Protein AF-T0ZDS9-F1 (afdb_monomer)

Mean predicted aligned error: 5.87 Å

pLDDT: mean 88.4, std 14.21, range [37.97, 98.62]

Solvent-accessible surface area (backbone atoms only — not comparable to full-atom values): 8361 Å² total; per-residue (Å²): 133,82,82,78,78,76,73,57,72,83,74,65,60,82,67,51,63,63,43,54,58,36,53,79,70,65,43,77,68,54,44,53,50,35,53,52,52,61,52,41,55,80,53,51,50,57,52,52,47,52,53,32,53,78,66,69,42,73,63,43,59,54,45,53,52,47,41,52,49,38,39,52,53,32,50,53,44,14,70,73,64,57,33,75,35,47,65,78,34,81,96,36,60,82,53,55,47,95,68,79,76,94,62,49,39,39,58,48,53,70,54,52,23,59,59,63,52,54,73,75,32,72,88,37,64,68,62,37,52,54,48,48,56,53,47,53,54,32,52,50,28,51,51,44,35,73

Secondary structure (DSSP, 8-state):
--------GGGG-TTHHHHHHHHTT--HHHHHHHHHHHHTHHHHHHHHHHHHHHTT-THHHHHHHHHHHHHHHHHHHHHHH-PPPGGGSGGGTT---SS--SS--SSPHHHHHHHHHGGGGTT-HHHHHHHHHHHHHHHHHHHHH-

InterPro domains:
  IPR000326 Phosphatidic acid phosphatase type 2/haloperoxidase [PF01569] (63-146)
  IPR036938 Phosphatidic acid phosphatase type 2/haloperoxidase superfamily [SSF48317] (5-146)

Structure (mmCIF, N/CA/C/O backbone):
data_AF-T0ZDS9-F1
#
_entry.id   AF-T0ZDS9-F1
#
loop_
_atom_site.group_PDB
_atom_site.id
_atom_site.type_symbol
_atom_site.label_atom_id
_atom_site.label_alt_id
_atom_site.label_comp_id
_atom_site.label_asym_id
_atom_site.label_entity_id
_atom_site.label_seq_id
_atom_site.pdbx_PDB_ins_code
_atom_site.Cartn_x
_atom_site.Cartn_y
_atom_site.Cartn_z
_atom_site.occupancy
_atom_site.B_iso_or_equiv
_atom_site.auth_seq_id
_atom_site.auth_comp_id
_atom_site.auth_asym_id
_atom_site.auth_atom_id
_atom_site.pdbx_PDB_model_num
ATOM 1 N N . MET A 1 1 ? 42.825 -5.630 0.799 1.00 40.00 1 MET A N 1
ATOM 2 C CA . MET A 1 1 ? 41.460 -5.066 0.809 1.00 40.00 1 MET A CA 1
ATOM 3 C C . MET A 1 1 ? 40.622 -5.968 -0.087 1.00 40.00 1 MET A C 1
ATOM 5 O O . MET A 1 1 ? 40.818 -5.943 -1.293 1.00 40.00 1 MET A O 1
ATOM 9 N N . LEU A 1 2 ? 39.855 -6.895 0.493 1.00 37.97 2 LEU A N 1
ATOM 10 C CA . LEU A 1 2 ? 39.023 -7.827 -0.280 1.00 37.97 2 LEU A CA 1
ATOM 11 C C . LEU A 1 2 ? 37.958 -7.019 -1.037 1.00 37.97 2 LEU A C 1
ATOM 13 O O . LEU A 1 2 ? 37.319 -6.172 -0.408 1.00 37.97 2 LEU A O 1
ATOM 17 N N . PRO A 1 3 ? 37.756 -7.240 -2.347 1.00 42.59 3 PRO A N 1
ATOM 18 C CA . PRO A 1 3 ? 36.643 -6.629 -3.045 1.00 42.59 3 PRO A CA 1
ATOM 19 C C . PRO A 1 3 ? 35.371 -7.235 -2.456 1.00 42.59 3 PRO A C 1
ATOM 21 O O . PRO A 1 3 ? 35.098 -8.423 -2.618 1.00 42.59 3 PRO A O 1
ATOM 24 N N . ILE A 1 4 ? 34.611 -6.426 -1.722 1.00 52.03 4 ILE A N 1
ATOM 25 C CA . ILE A 1 4 ? 33.235 -6.768 -1.390 1.00 52.03 4 ILE A CA 1
ATOM 26 C C . ILE A 1 4 ? 32.520 -6.801 -2.736 1.00 52.03 4 ILE A C 1
ATOM 28 O O . ILE A 1 4 ? 32.262 -5.758 -3.337 1.00 52.03 4 ILE A O 1
ATOM 32 N N . ILE A 1 5 ? 32.279 -8.004 -3.252 1.00 49.88 5 ILE A N 1
ATOM 33 C CA . ILE A 1 5 ? 31.396 -8.210 -4.391 1.00 49.88 5 ILE A CA 1
ATOM 34 C C . ILE A 1 5 ? 30.021 -7.760 -3.899 1.00 49.88 5 ILE A C 1
ATOM 36 O O . ILE A 1 5 ? 29.323 -8.505 -3.212 1.00 49.88 5 ILE A O 1
ATOM 40 N N . PHE A 1 6 ? 29.647 -6.516 -4.199 1.00 51.84 6 PHE A N 1
ATOM 41 C CA . PHE A 1 6 ? 28.256 -6.096 -4.156 1.00 51.84 6 PHE A CA 1
ATOM 42 C C . PHE A 1 6 ? 27.550 -6.894 -5.249 1.00 51.84 6 PHE A C 1
ATOM 44 O O . PHE A 1 6 ? 27.472 -6.471 -6.401 1.00 51.84 6 PHE A O 1
ATOM 51 N N . ILE A 1 7 ? 27.088 -8.098 -4.907 1.00 48.88 7 ILE A N 1
ATOM 52 C CA . ILE A 1 7 ? 26.030 -8.735 -5.677 1.00 48.88 7 ILE A CA 1
ATOM 53 C C . ILE A 1 7 ? 24.846 -7.800 -5.494 1.00 48.88 7 ILE A C 1
ATOM 55 O O . ILE A 1 7 ? 24.231 -7.765 -4.430 1.00 48.88 7 ILE A O 1
ATOM 59 N N . GLU A 1 8 ? 24.603 -6.964 -6.496 1.00 56.25 8 GLU A N 1
ATOM 60 C CA . GLU A 1 8 ? 23.430 -6.114 -6.510 1.00 56.25 8 GLU A CA 1
ATOM 61 C C . GLU A 1 8 ? 22.198 -7.025 -6.409 1.00 56.25 8 GLU A C 1
ATOM 63 O O . GLU A 1 8 ? 22.000 -7.864 -7.294 1.00 56.25 8 GLU A O 1
ATOM 68 N N . PRO A 1 9 ? 21.390 -6.925 -5.338 1.00 49.31 9 PRO A N 1
ATOM 69 C CA . PRO A 1 9 ? 20.320 -7.884 -5.072 1.00 49.31 9 PRO A CA 1
ATOM 70 C C . PRO A 1 9 ? 19.325 -8.002 -6.233 1.00 49.31 9 PRO A C 1
ATOM 72 O O . PRO A 1 9 ? 18.833 -9.096 -6.507 1.00 49.31 9 PRO A O 1
ATOM 75 N N . TYR A 1 10 ? 19.096 -6.914 -6.980 1.00 56.91 10 TYR A N 1
ATOM 76 C CA . TYR A 1 10 ? 18.231 -6.907 -8.163 1.00 56.91 10 TYR A CA 1
ATOM 77 C C . TYR A 1 10 ? 18.702 -7.819 -9.305 1.00 56.91 10 TYR A C 1
ATOM 79 O O . TYR A 1 10 ? 17.881 -8.258 -10.113 1.00 56.91 10 TYR A O 1
ATOM 87 N N . LYS A 1 11 ? 19.999 -8.155 -9.379 1.00 56.00 11 LYS A N 1
ATOM 88 C CA . LYS A 1 11 ? 20.550 -9.071 -10.397 1.00 56.00 11 LYS A CA 1
ATOM 89 C C . LYS A 1 11 ? 20.234 -10.539 -10.129 1.00 56.00 11 LYS A C 1
ATOM 91 O O . LYS A 1 11 ? 20.483 -11.374 -10.994 1.00 56.00 11 LYS A O 1
ATOM 96 N N . LEU A 1 12 ? 19.662 -10.875 -8.970 1.00 55.16 12 LEU A N 1
ATOM 97 C CA . LEU A 1 12 ? 19.338 -12.260 -8.629 1.00 55.16 12 LEU A CA 1
ATOM 98 C C . LEU A 1 12 ? 18.175 -12.842 -9.446 1.00 55.16 12 LEU A C 1
ATOM 100 O O . LEU A 1 12 ? 17.930 -14.035 -9.335 1.00 55.16 12 LEU A O 1
ATOM 104 N N . GLY A 1 13 ? 17.451 -12.066 -10.267 1.00 56.47 13 GLY A N 1
ATOM 105 C CA . GLY A 1 13 ? 16.442 -12.582 -11.216 1.00 56.47 13 GLY A CA 1
ATOM 106 C C . GLY A 1 13 ? 15.215 -13.272 -10.590 1.00 56.47 13 GLY A C 1
ATOM 107 O O . GLY A 1 13 ? 14.233 -13.538 -11.283 1.00 56.47 13 GLY A O 1
ATOM 108 N N . ILE A 1 14 ? 15.223 -13.499 -9.272 1.00 55.62 14 ILE A N 1
ATOM 109 C CA . ILE A 1 14 ? 14.239 -14.278 -8.505 1.00 55.62 14 ILE A CA 1
ATOM 110 C C . ILE A 1 14 ? 12.830 -13.653 -8.527 1.00 55.62 14 ILE A C 1
ATOM 112 O O . ILE A 1 14 ? 11.851 -14.358 -8.303 1.00 55.62 14 ILE A O 1
ATOM 116 N N . ASN A 1 15 ? 12.684 -12.370 -8.881 1.00 67.19 15 ASN A N 1
ATOM 117 C CA . ASN A 1 15 ? 11.392 -11.667 -8.871 1.00 67.19 15 ASN A CA 1
ATOM 118 C C . ASN A 1 15 ? 10.805 -11.364 -10.262 1.00 67.19 15 ASN A C 1
ATOM 120 O O . ASN A 1 15 ? 9.721 -10.790 -10.343 1.00 67.19 15 ASN A O 1
ATOM 124 N N . ILE A 1 16 ? 11.466 -11.748 -11.362 1.00 74.44 16 ILE A N 1
ATOM 125 C CA . ILE A 1 16 ? 10.993 -11.424 -12.725 1.00 74.44 16 ILE A CA 1
ATOM 126 C C . ILE A 1 16 ? 9.717 -12.200 -13.081 1.00 74.44 16 ILE A C 1
ATOM 128 O O . ILE A 1 16 ? 8.822 -11.660 -13.734 1.00 74.44 16 ILE A O 1
ATOM 132 N N . TRP A 1 17 ? 9.600 -13.447 -12.621 1.00 79.56 17 TRP A N 1
ATOM 133 C CA . TRP A 1 17 ? 8.473 -14.323 -12.955 1.00 79.56 17 TRP A CA 1
ATOM 134 C C . TRP A 1 17 ? 7.120 -13.728 -12.532 1.00 79.56 17 TRP A C 1
ATOM 136 O O . TRP A 1 17 ? 6.138 -13.868 -13.254 1.00 79.56 17 TRP A O 1
ATOM 146 N N . ALA A 1 18 ? 7.065 -13.017 -11.399 1.00 81.00 18 ALA A N 1
ATOM 147 C CA . ALA A 1 18 ? 5.833 -12.414 -10.898 1.00 81.00 18 ALA A CA 1
ATOM 148 C C . ALA A 1 18 ? 5.356 -11.280 -11.818 1.00 81.00 18 ALA A C 1
ATOM 150 O O . ALA A 1 18 ? 4.172 -11.191 -12.146 1.00 81.00 18 ALA A O 1
ATOM 151 N N . PHE A 1 19 ? 6.290 -10.460 -12.309 1.00 82.44 19 PHE A N 1
ATOM 152 C CA . PHE A 1 19 ? 5.989 -9.445 -13.316 1.00 82.44 19 PHE A CA 1
ATOM 153 C C . PHE A 1 19 ? 5.567 -10.090 -14.642 1.00 82.44 19 PHE A C 1
ATOM 155 O O . PHE A 1 19 ? 4.642 -9.606 -15.290 1.00 82.44 19 PHE A O 1
ATOM 162 N N . GLN A 1 20 ? 6.211 -11.187 -15.057 1.00 82.81 20 GLN A N 1
ATOM 163 C CA . GLN A 1 20 ? 5.855 -11.899 -16.292 1.00 82.81 20 GLN A CA 1
ATOM 164 C C . GLN A 1 20 ? 4.455 -12.519 -16.214 1.00 82.81 20 GLN A C 1
ATOM 166 O O . GLN A 1 20 ? 3.685 -12.414 -17.166 1.00 82.81 20 GLN A O 1
ATOM 171 N N . ALA A 1 21 ? 4.092 -13.103 -15.072 1.00 82.94 21 ALA A N 1
ATOM 172 C CA . ALA A 1 21 ? 2.740 -13.595 -14.831 1.00 82.94 21 ALA A CA 1
ATOM 173 C C . ALA A 1 21 ? 1.716 -12.450 -14.889 1.00 82.94 21 ALA A C 1
ATOM 175 O O . ALA A 1 21 ? 0.674 -12.580 -15.529 1.00 82.94 21 ALA A O 1
ATOM 176 N N . ALA A 1 22 ? 2.036 -11.293 -14.300 1.00 86.12 22 ALA A N 1
ATOM 177 C CA . ALA A 1 22 ? 1.181 -10.112 -14.382 1.00 86.12 22 ALA A CA 1
ATOM 178 C C . ALA A 1 22 ? 1.062 -9.556 -15.814 1.00 86.12 22 ALA A C 1
ATOM 180 O O . ALA A 1 22 ? -0.002 -9.062 -16.191 1.00 86.12 22 ALA A O 1
ATOM 181 N N . LYS A 1 23 ? 2.112 -9.688 -16.637 1.00 83.62 23 LYS A N 1
ATOM 182 C CA . LYS A 1 23 ? 2.100 -9.317 -18.061 1.00 83.62 23 LYS A CA 1
ATOM 183 C C . LYS A 1 23 ? 1.008 -10.043 -18.839 1.00 83.62 23 LYS A C 1
ATOM 185 O O . LYS A 1 23 ? 0.374 -9.436 -19.692 1.00 83.62 23 LYS A O 1
ATOM 190 N N . ALA A 1 24 ? 0.769 -11.320 -18.542 1.00 85.81 24 ALA A N 1
ATOM 191 C CA . ALA A 1 24 ? -0.249 -12.111 -19.234 1.00 85.81 24 ALA A CA 1
ATOM 192 C C . ALA A 1 24 ? -1.677 -11.577 -19.016 1.00 85.81 24 ALA A C 1
ATOM 194 O O . ALA A 1 24 ? -2.561 -11.834 -19.826 1.00 85.81 24 ALA A O 1
ATOM 195 N N . LEU A 1 25 ? -1.898 -10.814 -17.941 1.00 87.50 25 LEU A N 1
ATOM 196 C CA . LEU A 1 25 ? -3.188 -10.211 -17.598 1.00 87.50 25 LEU A CA 1
ATOM 197 C C . LEU A 1 25 ? -3.302 -8.753 -18.076 1.00 87.50 25 LEU A C 1
ATOM 199 O O . LEU A 1 25 ? -4.309 -8.097 -17.811 1.00 87.50 25 LEU A O 1
ATOM 203 N N . ALA A 1 26 ? -2.270 -8.232 -18.745 1.00 87.50 26 ALA A N 1
ATOM 204 C CA . ALA A 1 26 ? -2.173 -6.833 -19.125 1.00 87.50 26 ALA A CA 1
ATOM 205 C C . ALA A 1 26 ? -3.323 -6.393 -20.039 1.00 87.50 26 ALA A C 1
ATOM 207 O O . ALA A 1 26 ? -3.504 -6.922 -21.134 1.00 87.50 26 ALA A O 1
ATOM 208 N N . SER A 1 27 ? -4.065 -5.366 -19.624 1.00 90.75 27 SER A N 1
ATOM 209 C CA . SER A 1 27 ? -5.015 -4.669 -20.498 1.00 90.75 27 SER A CA 1
ATOM 210 C C . SER A 1 27 ? -5.122 -3.185 -20.131 1.00 90.75 27 SER A C 1
ATOM 212 O O . SER A 1 27 ? -4.953 -2.835 -18.959 1.00 90.75 27 SER A O 1
ATOM 214 N N . PRO A 1 28 ? -5.452 -2.289 -21.085 1.00 90.88 28 PRO A N 1
ATOM 215 C CA . PRO A 1 28 ? -5.613 -0.861 -20.795 1.00 90.88 28 PRO A CA 1
ATOM 216 C C . PRO A 1 28 ? -6.638 -0.582 -19.686 1.00 90.88 28 PRO A C 1
ATOM 218 O O . PRO A 1 28 ? -6.401 0.250 -18.812 1.00 90.88 28 PRO A O 1
ATOM 221 N N . ALA A 1 29 ? -7.752 -1.322 -19.676 1.00 92.88 29 ALA A N 1
ATOM 222 C CA . ALA A 1 29 ? -8.777 -1.201 -18.644 1.00 92.88 29 ALA A CA 1
ATOM 223 C C . ALA A 1 29 ? -8.242 -1.609 -17.262 1.00 92.88 29 ALA A C 1
ATOM 225 O O . ALA A 1 29 ? -8.411 -0.873 -16.288 1.00 92.88 29 ALA A O 1
ATOM 226 N N . LEU A 1 30 ? -7.541 -2.745 -17.178 1.00 92.69 30 LEU A N 1
ATOM 227 C CA . LEU A 1 30 ? -6.973 -3.219 -15.918 1.00 92.69 30 LEU A CA 1
ATOM 228 C C . LEU A 1 30 ? -5.866 -2.289 -15.397 1.00 92.69 30 LEU A C 1
ATOM 230 O O . LEU A 1 30 ? -5.790 -2.075 -14.189 1.00 92.69 30 LEU A O 1
ATOM 234 N N . ASN A 1 31 ? -5.078 -1.656 -16.275 1.00 92.50 31 ASN A N 1
ATOM 235 C CA . ASN A 1 31 ? -4.082 -0.645 -15.888 1.00 92.50 31 ASN A CA 1
ATOM 236 C C . ASN A 1 31 ? -4.724 0.531 -15.147 1.00 92.50 31 ASN A C 1
ATOM 238 O O . ASN A 1 31 ? -4.247 0.935 -14.085 1.00 92.50 31 ASN A O 1
ATOM 242 N N . ILE A 1 32 ? -5.831 1.052 -15.680 1.00 93.19 32 ILE A N 1
ATOM 243 C CA . ILE A 1 32 ? -6.572 2.160 -15.070 1.00 93.19 32 ILE A CA 1
ATOM 244 C C . ILE A 1 32 ? -7.157 1.727 -13.723 1.00 93.19 32 ILE A C 1
ATOM 246 O O . ILE A 1 32 ? -6.999 2.436 -12.727 1.00 93.19 32 ILE A O 1
ATOM 250 N N . ILE A 1 33 ? -7.782 0.547 -13.666 1.00 94.94 33 ILE A N 1
ATOM 251 C CA . ILE A 1 33 ? -8.358 0.005 -12.427 1.00 94.94 33 ILE A CA 1
ATOM 252 C C . ILE A 1 33 ? -7.279 -0.138 -11.351 1.00 94.94 33 ILE A C 1
ATOM 254 O O . ILE A 1 33 ? -7.448 0.370 -10.243 1.00 94.94 33 ILE A O 1
ATOM 258 N N . MET A 1 34 ? -6.151 -0.773 -11.675 1.00 95.00 34 MET A N 1
ATOM 259 C C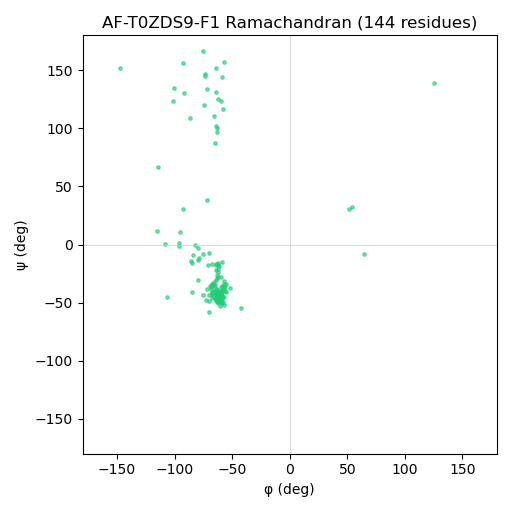A . MET A 1 34 ? -5.057 -0.995 -10.726 1.00 95.00 34 MET A CA 1
ATOM 260 C C . MET A 1 34 ? -4.408 0.315 -10.281 1.00 95.00 34 MET A C 1
ATOM 262 O O . MET A 1 34 ? -4.031 0.446 -9.116 1.00 95.00 34 MET A O 1
ATOM 266 N N . TYR A 1 35 ? -4.320 1.312 -11.164 1.00 93.75 35 TYR A N 1
ATOM 267 C CA . TYR A 1 35 ? -3.815 2.640 -10.819 1.00 93.75 35 TYR A CA 1
ATOM 268 C C . TYR A 1 35 ? -4.696 3.337 -9.775 1.00 93.75 35 TYR A C 1
ATOM 270 O O . TYR A 1 35 ? -4.196 3.824 -8.756 1.00 93.75 35 TYR A O 1
ATOM 278 N N . TRP A 1 36 ? -6.013 3.354 -9.992 1.00 95.38 36 TRP A N 1
ATOM 279 C CA . TRP A 1 36 ? -6.955 3.956 -9.045 1.00 95.38 36 TRP A CA 1
ATOM 280 C C . TRP A 1 36 ? -7.048 3.166 -7.747 1.00 95.38 36 TRP A C 1
ATOM 282 O O . TRP A 1 36 ? -7.074 3.757 -6.665 1.00 95.38 36 TRP A O 1
ATOM 292 N N . LEU A 1 37 ? -7.006 1.839 -7.835 1.00 95.88 37 LEU A N 1
ATOM 293 C CA . LEU A 1 37 ? -6.944 0.973 -6.670 1.00 95.88 37 LEU A CA 1
ATOM 294 C C . LEU A 1 37 ? -5.696 1.272 -5.830 1.00 95.88 37 LEU A C 1
ATOM 296 O O . LEU A 1 37 ? -5.811 1.453 -4.619 1.00 95.88 37 LEU A O 1
ATOM 300 N N . ALA A 1 38 ? -4.527 1.423 -6.455 1.00 93.31 38 ALA A N 1
ATOM 301 C CA . ALA A 1 38 ? -3.302 1.788 -5.753 1.00 93.31 38 ALA A CA 1
ATOM 302 C C . ALA A 1 38 ? -3.389 3.170 -5.090 1.00 93.31 38 ALA A C 1
ATOM 304 O O . ALA A 1 38 ? -2.732 3.370 -4.080 1.00 93.31 38 ALA A O 1
ATOM 305 N N . LYS A 1 39 ? -4.199 4.109 -5.600 1.00 95.12 39 LYS A N 1
ATOM 306 C CA . LYS A 1 39 ? -4.433 5.429 -4.978 1.00 95.12 39 LYS A CA 1
ATOM 307 C C . LYS A 1 39 ? -5.538 5.443 -3.922 1.00 95.12 39 LYS A C 1
ATOM 309 O O . LYS A 1 39 ? -5.621 6.392 -3.143 1.00 95.12 39 LYS A O 1
ATOM 314 N N . SER A 1 40 ? -6.365 4.403 -3.861 1.00 97.12 40 SER A N 1
ATOM 315 C CA . SER A 1 40 ? -7.531 4.359 -2.971 1.00 97.12 40 SER A CA 1
ATOM 316 C C . SER A 1 40 ? -7.183 4.447 -1.477 1.00 97.12 40 SER A C 1
ATOM 318 O O . SER A 1 40 ? -8.039 4.837 -0.686 1.00 97.12 40 SER A O 1
ATOM 320 N N . PHE A 1 41 ? -5.931 4.185 -1.069 1.00 95.62 41 PHE A N 1
ATOM 321 C CA . PHE A 1 41 ? -5.497 4.347 0.329 1.00 95.62 41 PHE A CA 1
ATOM 322 C C . PHE A 1 41 ? -5.663 5.782 0.844 1.00 95.62 41 PHE A C 1
ATOM 324 O O . PHE A 1 41 ? -5.897 5.963 2.038 1.00 95.62 41 PHE A O 1
ATOM 331 N N . LEU A 1 42 ? -5.609 6.782 -0.047 1.00 96.25 42 LEU A N 1
ATOM 332 C CA . LEU A 1 42 ? -5.854 8.190 0.283 1.00 96.25 42 LEU A CA 1
ATOM 333 C C . LEU A 1 42 ? -7.280 8.437 0.788 1.00 96.25 42 LEU A C 1
ATOM 335 O O . LEU A 1 42 ? -7.521 9.433 1.455 1.00 96.25 42 LEU A O 1
ATOM 339 N N . VAL A 1 43 ? -8.213 7.534 0.480 1.00 97.81 43 VAL A N 1
ATOM 340 C CA . VAL A 1 43 ? -9.612 7.598 0.916 1.00 97.81 43 VAL A CA 1
ATOM 341 C C . VAL A 1 43 ? -9.885 6.556 2.001 1.00 97.81 43 VAL A C 1
ATOM 343 O O . VAL A 1 43 ? -10.471 6.872 3.035 1.00 97.81 43 VAL A O 1
ATOM 346 N N . VAL A 1 44 ? -9.409 5.322 1.812 1.00 98.00 44 VAL A N 1
ATOM 347 C CA . VAL A 1 44 ? -9.662 4.206 2.736 1.00 98.00 44 VAL A CA 1
ATOM 348 C C . VAL A 1 44 ? -9.042 4.451 4.113 1.00 98.00 44 VAL A C 1
ATOM 350 O O . VAL A 1 44 ? -9.707 4.197 5.116 1.00 98.00 44 VAL A O 1
ATOM 353 N N . LEU A 1 45 ? -7.807 4.968 4.197 1.00 98.00 45 LEU A N 1
ATOM 354 C CA . LEU A 1 45 ? -7.162 5.200 5.495 1.00 98.00 45 LEU A CA 1
ATOM 355 C C . LEU A 1 45 ? -7.845 6.317 6.306 1.00 98.00 45 LEU A C 1
ATOM 357 O O . LEU A 1 45 ? -8.132 6.069 7.477 1.00 98.00 45 LEU A O 1
ATOM 361 N N . PRO A 1 46 ? -8.188 7.495 5.742 1.00 98.44 46 PRO A N 1
ATOM 362 C CA . PRO A 1 46 ? -8.965 8.491 6.482 1.00 98.44 46 PRO A CA 1
ATOM 363 C C . PRO A 1 46 ? -10.337 7.984 6.932 1.00 98.44 46 PRO A C 1
ATOM 365 O O . PRO A 1 46 ? -10.713 8.213 8.079 1.00 98.44 46 PRO A O 1
ATOM 368 N N . ILE A 1 47 ? -11.062 7.246 6.080 1.00 98.44 47 ILE A N 1
ATOM 369 C CA . ILE A 1 47 ? -12.349 6.642 6.466 1.00 98.44 47 ILE A CA 1
ATOM 370 C C . ILE A 1 47 ? -12.160 5.686 7.645 1.00 98.44 47 ILE A C 1
ATOM 372 O O . ILE A 1 47 ? -12.935 5.722 8.600 1.00 98.44 47 ILE A O 1
ATOM 376 N N . LEU A 1 48 ? -11.118 4.855 7.607 1.00 98.06 48 LEU A N 1
ATOM 377 C CA . LEU A 1 48 ? -10.801 3.922 8.683 1.00 98.06 48 LEU A CA 1
ATOM 378 C C . LEU A 1 48 ? -10.479 4.646 9.998 1.00 98.06 48 LEU A C 1
ATOM 380 O O . LEU A 1 48 ? -10.977 4.253 11.053 1.00 98.06 48 LEU A O 1
ATOM 384 N N . VAL A 1 49 ? -9.690 5.721 9.935 1.00 98.31 49 VAL A N 1
ATOM 385 C CA . VAL A 1 49 ? -9.358 6.562 11.096 1.00 98.31 49 VAL A CA 1
ATOM 386 C C . VAL A 1 49 ? -10.619 7.193 11.685 1.00 98.31 49 VAL A C 1
ATOM 388 O O . VAL A 1 49 ? -10.854 7.072 12.888 1.00 98.31 49 VAL A O 1
ATOM 391 N N . VAL A 1 50 ? -11.468 7.804 10.853 1.00 98.50 50 VAL A N 1
ATOM 392 C CA . VAL A 1 50 ? -12.750 8.381 11.292 1.00 98.50 50 VAL A CA 1
ATOM 393 C C . VAL A 1 50 ? -13.632 7.308 11.927 1.00 98.50 50 VAL A C 1
ATOM 395 O O . VAL A 1 50 ? -14.179 7.522 13.007 1.00 98.50 50 VAL A O 1
ATOM 398 N N . TYR A 1 51 ? -13.726 6.128 11.315 1.00 98.25 51 TYR A N 1
ATOM 399 C CA . TYR A 1 51 ? -14.497 5.012 11.854 1.00 98.25 51 TYR A CA 1
ATOM 400 C C . TYR A 1 51 ? -14.016 4.587 13.253 1.00 98.25 51 TYR A C 1
ATOM 402 O O . TYR A 1 51 ? -14.838 4.415 14.156 1.00 98.25 51 TYR A O 1
ATOM 410 N N . MET A 1 52 ? -12.703 4.464 13.468 1.00 97.94 52 MET A N 1
ATOM 411 C CA . MET A 1 52 ? -12.150 4.112 14.783 1.00 97.94 52 MET A CA 1
ATOM 412 C C . MET A 1 52 ? -12.347 5.224 15.824 1.00 97.94 52 MET A C 1
ATOM 414 O O . MET A 1 52 ? -12.664 4.926 16.977 1.00 97.94 52 MET A O 1
ATOM 418 N N . LEU A 1 53 ? -12.245 6.498 15.423 1.00 97.88 53 LEU A N 1
ATOM 419 C CA . LEU A 1 53 ? -12.551 7.641 16.294 1.00 97.88 53 LEU A CA 1
ATOM 420 C C . LEU A 1 53 ? -14.020 7.641 16.735 1.00 97.88 53 LEU A C 1
ATOM 422 O O . LEU A 1 53 ? -14.305 7.820 17.919 1.00 97.88 53 LEU A O 1
ATOM 426 N N . LEU A 1 54 ? -14.956 7.363 15.820 1.00 98.00 54 LEU A N 1
ATOM 427 C CA . LEU A 1 54 ? -16.384 7.234 16.141 1.00 98.00 54 LEU A CA 1
ATOM 428 C C . LEU A 1 54 ? -16.663 6.069 17.102 1.00 98.00 54 LEU A C 1
ATOM 430 O O . LEU A 1 54 ? -17.598 6.130 17.900 1.00 98.00 54 LEU A O 1
ATOM 434 N N . LYS A 1 55 ? -15.836 5.019 17.062 1.00 97.44 55 LYS A N 1
ATOM 435 C CA . LYS A 1 55 ? -15.872 3.897 18.013 1.00 97.44 55 LYS A CA 1
ATOM 436 C C . LYS A 1 55 ? -15.139 4.176 19.328 1.00 97.44 55 LYS A C 1
ATOM 438 O O . LYS A 1 55 ? -15.164 3.314 20.203 1.00 97.44 55 LYS A O 1
ATOM 443 N N . ARG A 1 56 ? -14.548 5.368 19.493 1.00 96.94 56 ARG A N 1
ATOM 444 C CA . ARG A 1 56 ? -13.742 5.776 20.658 1.00 96.94 56 ARG A CA 1
ATOM 445 C C . ARG A 1 56 ? -12.596 4.803 20.958 1.00 96.94 56 ARG A C 1
ATOM 447 O O . ARG A 1 56 ? -12.226 4.602 22.112 1.00 96.94 56 ARG A O 1
ATOM 454 N N . ASP A 1 57 ? -12.042 4.182 19.919 1.00 96.31 57 ASP A N 1
ATOM 455 C CA . ASP A 1 57 ? -10.932 3.245 20.062 1.00 96.31 57 ASP A CA 1
ATOM 456 C C . ASP A 1 57 ? -9.601 3.995 20.058 1.00 96.31 57 ASP A C 1
ATOM 458 O O . ASP A 1 57 ? -9.140 4.479 19.024 1.00 96.31 57 ASP A O 1
ATOM 462 N N . MET A 1 58 ? -8.963 4.059 21.226 1.00 95.44 58 MET A N 1
ATOM 463 C CA . MET A 1 58 ? -7.689 4.755 21.420 1.00 95.44 58 MET A CA 1
ATOM 464 C C . MET A 1 58 ? -6.542 4.157 20.591 1.00 95.44 58 MET A C 1
ATOM 466 O O . MET A 1 58 ? -5.552 4.848 20.343 1.00 95.44 58 MET A O 1
ATOM 470 N N . ASN A 1 59 ? -6.680 2.924 20.082 1.00 96.12 59 ASN A N 1
ATOM 471 C CA . ASN A 1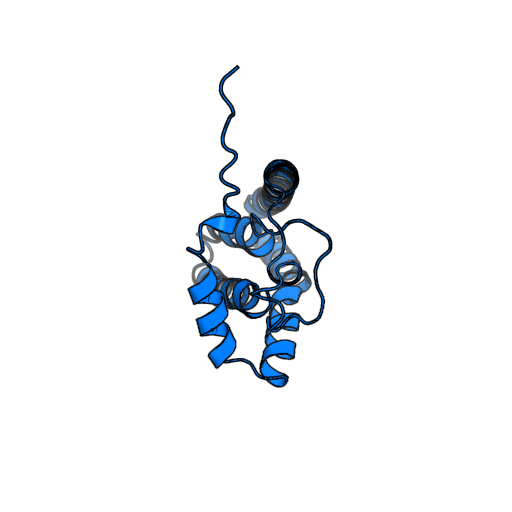 59 ? -5.696 2.341 19.166 1.00 96.12 59 ASN A CA 1
ATOM 472 C C . ASN A 1 59 ? -5.570 3.127 17.854 1.00 96.12 59 ASN A C 1
ATOM 474 O O . ASN A 1 59 ? -4.586 2.941 17.141 1.00 96.12 59 ASN A O 1
ATOM 478 N N . VAL A 1 60 ? -6.519 4.014 17.524 1.00 97.88 60 VAL A N 1
ATOM 479 C CA . VAL A 1 60 ? -6.441 4.861 16.326 1.00 97.88 60 VAL A CA 1
ATOM 480 C C . VAL A 1 60 ? -5.209 5.766 16.332 1.00 97.88 60 VAL A C 1
ATOM 482 O O . VAL A 1 60 ? -4.574 5.942 15.295 1.00 97.88 60 VAL A O 1
ATOM 485 N N . TYR A 1 61 ? -4.811 6.287 17.495 1.00 97.75 61 TYR A N 1
ATOM 486 C CA . TYR A 1 61 ? -3.617 7.124 17.605 1.00 97.75 61 TYR A CA 1
ATOM 487 C C . TYR A 1 61 ? -2.357 6.301 17.337 1.00 97.75 61 TYR A C 1
ATOM 489 O O . TYR A 1 61 ? -1.492 6.719 16.568 1.00 97.75 61 TYR A O 1
ATOM 497 N N . THR A 1 62 ? -2.289 5.090 17.897 1.00 97.94 62 THR A N 1
ATOM 498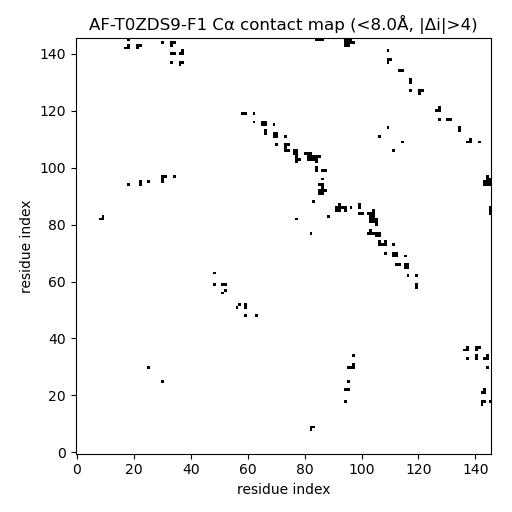 C CA . THR A 1 62 ? -1.191 4.156 17.630 1.00 97.94 62 THR A CA 1
ATOM 499 C C . THR A 1 62 ? -1.171 3.715 16.168 1.00 97.94 62 THR A C 1
ATOM 501 O O . THR A 1 62 ? -0.091 3.635 15.598 1.00 97.94 62 THR A O 1
ATOM 504 N N . LEU A 1 63 ? -2.331 3.501 15.535 1.00 98.12 63 LEU A N 1
ATOM 505 C CA . LEU A 1 63 ? -2.447 3.185 14.107 1.00 98.12 63 LEU A CA 1
ATOM 506 C C . LEU A 1 63 ? -1.845 4.302 13.247 1.00 98.12 63 LEU A C 1
ATOM 508 O O . LEU A 1 63 ? -1.033 4.022 12.366 1.00 98.12 63 LEU A O 1
ATOM 512 N N . VAL A 1 64 ? -2.207 5.562 13.511 1.00 98.44 64 VAL A N 1
ATOM 513 C CA . VAL A 1 64 ? -1.693 6.719 12.757 1.00 98.44 64 VAL A CA 1
ATOM 514 C C . VAL A 1 64 ? -0.183 6.861 12.940 1.00 98.44 64 VAL A C 1
ATOM 516 O O . VAL A 1 64 ? 0.544 6.960 11.950 1.00 98.44 64 VAL A O 1
ATOM 519 N N . ILE A 1 65 ? 0.301 6.804 14.184 1.00 98.50 65 ILE A N 1
ATOM 520 C CA . ILE A 1 65 ? 1.738 6.884 14.485 1.00 98.50 65 ILE A CA 1
ATOM 521 C C . ILE A 1 65 ? 2.489 5.726 13.818 1.00 98.50 65 ILE A C 1
ATOM 523 O O . ILE A 1 65 ? 3.505 5.952 13.164 1.00 98.50 65 ILE A O 1
ATOM 527 N N . ALA A 1 66 ? 1.976 4.498 13.916 1.00 98.25 66 ALA A N 1
ATOM 528 C CA . ALA A 1 66 ? 2.570 3.332 13.273 1.00 98.25 66 ALA A CA 1
ATOM 529 C C . ALA A 1 66 ? 2.609 3.483 11.749 1.00 98.25 66 ALA A C 1
ATOM 531 O O . ALA A 1 66 ? 3.625 3.162 11.143 1.00 98.25 66 ALA A O 1
ATOM 532 N N . GLY A 1 67 ? 1.556 4.015 11.123 1.00 98.25 67 GLY A N 1
ATOM 533 C CA . GLY A 1 67 ? 1.535 4.275 9.683 1.00 98.25 67 GLY A CA 1
ATOM 534 C C . GLY A 1 67 ? 2.635 5.241 9.241 1.00 98.25 67 GLY A C 1
ATOM 535 O O . GLY A 1 67 ? 3.333 4.971 8.262 1.00 98.25 67 GLY A O 1
ATOM 536 N N . ILE A 1 68 ? 2.838 6.322 10.001 1.00 98.50 68 ILE A N 1
ATOM 537 C CA . ILE A 1 68 ? 3.915 7.293 9.759 1.00 98.50 68 ILE A CA 1
ATOM 538 C C . ILE A 1 68 ? 5.284 6.630 9.945 1.00 98.50 68 ILE A C 1
ATOM 540 O O . ILE A 1 68 ? 6.138 6.732 9.066 1.00 98.50 68 ILE A O 1
ATOM 544 N N . LEU A 1 69 ? 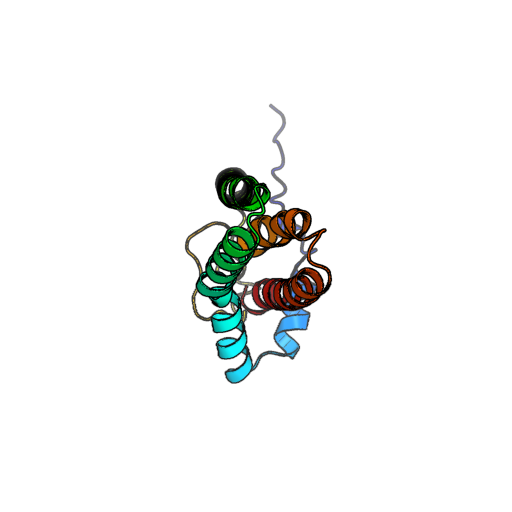5.494 5.911 11.051 1.00 98.62 69 LEU A N 1
ATOM 545 C CA . LEU A 1 69 ? 6.770 5.249 11.331 1.00 98.62 69 LEU A CA 1
ATOM 546 C C . LEU A 1 69 ? 7.107 4.178 10.289 1.00 98.62 69 LEU A C 1
ATOM 548 O O . LEU A 1 69 ? 8.233 4.139 9.805 1.00 98.62 69 LEU A O 1
ATOM 552 N N . LEU A 1 70 ? 6.139 3.349 9.892 1.00 98.44 70 LEU A N 1
ATOM 553 C CA . LEU A 1 70 ? 6.322 2.339 8.847 1.00 98.44 70 LEU A CA 1
ATOM 554 C C . LEU A 1 70 ? 6.697 2.978 7.509 1.00 98.44 70 LEU A C 1
ATOM 556 O O . LEU A 1 70 ? 7.564 2.454 6.811 1.00 98.44 70 LEU A O 1
ATOM 560 N N . TYR A 1 71 ? 6.081 4.112 7.160 1.00 98.00 71 TYR A N 1
ATOM 561 C CA . TYR A 1 71 ? 6.448 4.865 5.963 1.00 98.00 71 TYR A CA 1
ATOM 562 C C . TYR A 1 71 ? 7.891 5.374 6.046 1.00 98.00 71 TYR A C 1
ATOM 564 O O . TYR A 1 71 ? 8.671 5.125 5.131 1.00 98.00 71 TYR A O 1
ATOM 572 N N . LEU A 1 72 ? 8.259 6.034 7.149 1.00 98.25 72 LEU A N 1
ATOM 573 C CA . LEU A 1 72 ? 9.599 6.597 7.336 1.00 98.25 72 LEU A CA 1
ATOM 574 C C . LEU A 1 72 ? 10.681 5.513 7.329 1.00 98.25 72 LEU A C 1
ATOM 576 O O . LEU A 1 72 ? 11.686 5.656 6.640 1.00 98.25 72 LEU A O 1
ATOM 580 N N . ILE A 1 73 ? 10.461 4.405 8.040 1.00 98.06 73 ILE A N 1
ATOM 581 C CA . ILE A 1 73 ? 11.384 3.262 8.052 1.00 98.06 73 ILE A CA 1
ATOM 582 C C . ILE A 1 73 ? 11.531 2.688 6.639 1.00 98.06 73 ILE A C 1
ATOM 584 O O . ILE A 1 73 ? 12.646 2.449 6.182 1.00 98.06 73 ILE A O 1
ATOM 588 N N . SER A 1 74 ? 10.417 2.504 5.927 1.00 96.81 74 SER A N 1
ATOM 589 C CA . SER A 1 74 ? 10.412 2.022 4.543 1.00 96.81 74 SER A CA 1
ATOM 590 C C . SER A 1 74 ? 11.211 2.952 3.618 1.00 96.81 74 SER A C 1
ATOM 592 O O . SER A 1 74 ? 11.976 2.474 2.782 1.00 96.81 74 SER A O 1
ATOM 594 N N . ASP A 1 75 ? 11.108 4.268 3.805 1.00 95.75 75 ASP A N 1
ATOM 595 C CA . ASP A 1 75 ? 11.842 5.260 3.014 1.00 95.75 75 ASP A CA 1
ATOM 596 C C . ASP A 1 75 ? 13.345 5.298 3.337 1.00 95.75 75 ASP A C 1
ATOM 598 O O . ASP A 1 75 ? 14.183 5.356 2.436 1.00 95.75 75 ASP A O 1
ATOM 602 N N . VAL A 1 76 ? 13.717 5.141 4.610 1.00 97.19 76 VAL A N 1
ATOM 603 C CA . VAL A 1 76 ? 15.124 4.983 5.011 1.00 97.19 76 VAL A CA 1
ATOM 604 C C . VAL A 1 76 ? 15.730 3.735 4.365 1.00 97.19 76 VAL A C 1
ATOM 606 O O . VAL A 1 76 ? 16.814 3.808 3.783 1.00 97.19 76 VAL A O 1
ATOM 609 N N . ILE A 1 77 ? 15.020 2.601 4.388 1.00 95.19 77 ILE A N 1
ATOM 610 C CA . ILE A 1 77 ? 15.496 1.368 3.741 1.00 95.19 77 ILE A CA 1
ATOM 611 C C . ILE A 1 77 ? 15.627 1.567 2.223 1.00 95.19 77 ILE A C 1
ATOM 613 O O . ILE A 1 77 ? 16.608 1.102 1.638 1.00 95.19 77 ILE A O 1
ATOM 617 N N . LYS A 1 78 ? 14.708 2.300 1.579 1.00 93.38 78 LYS A N 1
ATOM 618 C CA . LYS A 1 78 ? 14.818 2.657 0.151 1.00 93.38 78 LYS A CA 1
ATOM 619 C C . LYS A 1 78 ? 16.108 3.406 -0.161 1.00 93.38 78 LYS A C 1
ATOM 621 O O . LYS A 1 78 ? 16.780 3.077 -1.135 1.00 93.38 78 LYS A O 1
ATOM 626 N N . ILE A 1 79 ? 16.473 4.390 0.657 1.00 93.62 79 ILE A N 1
ATOM 627 C CA . ILE A 1 79 ? 17.687 5.197 0.452 1.00 93.62 79 ILE A CA 1
ATOM 628 C C . ILE A 1 79 ? 18.960 4.363 0.652 1.00 93.62 79 ILE A C 1
ATOM 630 O O . ILE A 1 79 ? 19.952 4.591 -0.043 1.00 93.62 79 ILE A O 1
ATOM 634 N N . ILE A 1 80 ? 18.931 3.397 1.575 1.00 91.88 80 ILE A N 1
ATOM 635 C CA . ILE A 1 80 ? 20.057 2.493 1.844 1.00 91.88 80 ILE A CA 1
ATOM 636 C C . ILE A 1 80 ? 20.220 1.469 0.716 1.00 91.88 80 ILE A C 1
ATOM 638 O O . ILE A 1 80 ? 21.328 1.265 0.227 1.00 91.88 80 ILE A O 1
ATOM 642 N N . THR A 1 81 ? 19.126 0.824 0.306 1.00 89.75 81 THR A N 1
ATOM 643 C CA . THR A 1 81 ? 19.157 -0.290 -0.659 1.00 89.75 81 THR A CA 1
ATOM 644 C C . THR A 1 81 ? 19.270 0.172 -2.104 1.00 89.75 81 THR A C 1
ATOM 646 O O . THR A 1 81 ? 19.867 -0.528 -2.914 1.00 89.75 81 THR A O 1
ATOM 649 N N . LYS A 1 82 ? 18.724 1.351 -2.426 1.00 90.12 82 LYS A N 1
ATOM 650 C CA . LYS A 1 82 ? 18.762 1.967 -3.759 1.00 90.12 82 LYS A CA 1
ATOM 651 C C . LYS A 1 82 ? 18.290 1.0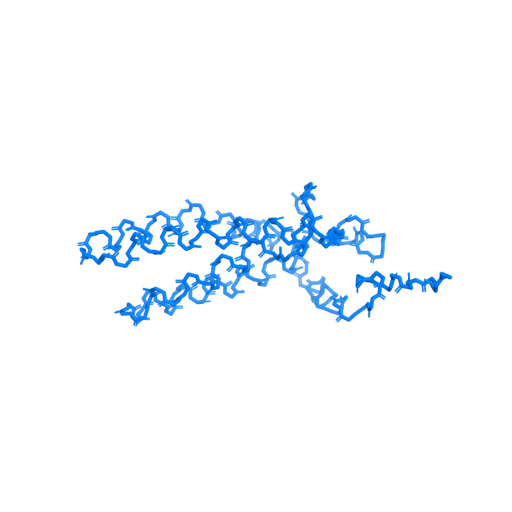56 -4.896 1.00 90.12 82 LYS A C 1
ATOM 653 O O . LYS A 1 82 ? 18.731 1.193 -6.034 1.00 90.12 82 LYS A O 1
ATOM 658 N N . GLU A 1 83 ? 17.366 0.149 -4.595 1.00 87.12 83 GLU A 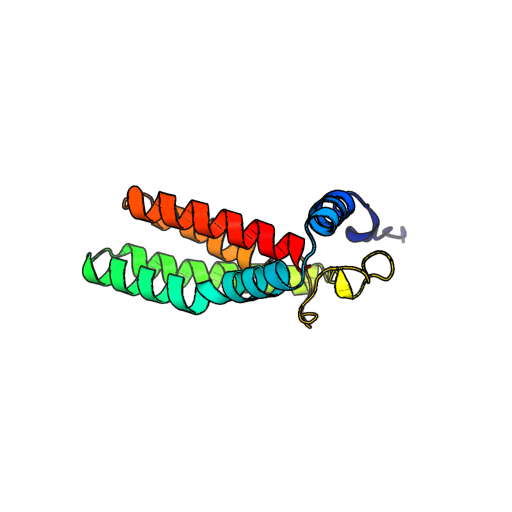N 1
ATOM 659 C CA . GLU A 1 83 ? 16.861 -0.812 -5.570 1.00 87.12 83 GLU A CA 1
ATOM 660 C C . GLU A 1 83 ? 16.160 -0.078 -6.734 1.00 87.12 83 GLU A C 1
ATOM 662 O O . GLU A 1 83 ? 15.230 0.714 -6.491 1.00 87.12 83 GLU A O 1
ATOM 667 N N . PRO A 1 84 ? 16.565 -0.316 -7.997 1.00 87.75 84 PRO A N 1
ATOM 668 C CA . PRO A 1 84 ? 15.927 0.309 -9.145 1.00 87.75 84 PRO A CA 1
ATOM 669 C C . PRO A 1 84 ? 14.464 -0.131 -9.276 1.00 87.75 84 PRO A C 1
ATOM 671 O O . PRO A 1 84 ? 14.052 -1.216 -8.857 1.00 87.75 84 PRO A O 1
ATOM 674 N N . ARG A 1 85 ? 13.639 0.741 -9.859 1.00 87.69 85 ARG A N 1
ATOM 675 C CA . ARG A 1 85 ? 12.263 0.394 -10.224 1.00 87.69 85 ARG A CA 1
ATOM 676 C C . ARG A 1 85 ? 12.266 -0.521 -11.443 1.00 87.69 85 ARG A C 1
ATOM 678 O O . ARG A 1 85 ? 13.083 -0.300 -12.331 1.00 87.69 85 ARG A O 1
ATOM 685 N N . PRO A 1 86 ? 11.316 -1.462 -11.543 1.00 85.69 86 PRO A N 1
ATOM 686 C CA . PRO A 1 86 ? 11.168 -2.287 -12.735 1.00 85.69 86 PRO A CA 1
ATOM 687 C C . PRO A 1 86 ? 11.087 -1.477 -14.042 1.00 85.69 86 PRO A C 1
ATOM 689 O O . PRO A 1 86 ? 11.712 -1.848 -15.024 1.00 85.69 86 PRO A O 1
ATOM 692 N N . CYS A 1 87 ? 10.429 -0.311 -14.038 1.00 84.88 87 CYS A N 1
ATOM 693 C CA . CYS A 1 87 ? 10.377 0.592 -15.199 1.00 84.88 87 CYS A CA 1
ATOM 694 C C . CYS A 1 87 ? 11.729 1.194 -15.633 1.00 84.88 87 CYS A C 1
ATOM 696 O O . CYS A 1 87 ? 11.830 1.684 -16.753 1.00 84.88 87 CYS A O 1
ATOM 698 N N . ASN A 1 88 ? 12.760 1.150 -14.784 1.00 85.56 88 ASN A N 1
ATOM 699 C CA . ASN A 1 88 ? 14.114 1.614 -15.109 1.00 85.56 88 ASN A CA 1
ATOM 700 C C . ASN A 1 88 ? 15.037 0.474 -15.572 1.00 85.56 88 ASN A C 1
ATOM 702 O O . ASN A 1 88 ? 16.205 0.720 -15.866 1.00 85.56 88 ASN A O 1
ATOM 706 N N . ILE A 1 89 ? 14.542 -0.765 -15.604 1.00 82.88 89 ILE A N 1
ATOM 707 C CA . ILE A 1 89 ? 15.301 -1.949 -16.010 1.00 82.88 89 ILE A CA 1
ATOM 708 C C . ILE A 1 89 ? 14.900 -2.288 -17.446 1.00 82.88 89 ILE A C 1
ATOM 710 O O . ILE A 1 89 ? 13.724 -2.507 -17.737 1.00 82.88 89 ILE A O 1
ATOM 714 N N . THR A 1 90 ? 15.873 -2.343 -18.352 1.00 80.94 90 THR A N 1
ATOM 715 C CA . THR A 1 90 ? 15.663 -2.555 -19.795 1.00 80.94 90 THR A CA 1
ATOM 716 C C . THR A 1 90 ? 14.880 -3.827 -20.114 1.00 80.94 90 THR A C 1
ATOM 718 O O . THR A 1 90 ? 13.964 -3.817 -20.935 1.00 80.94 90 THR A O 1
ATOM 721 N N . GLU A 1 91 ? 15.171 -4.911 -19.404 1.00 76.44 91 GLU A N 1
ATOM 722 C CA . GLU A 1 91 ? 14.534 -6.223 -19.528 1.00 76.44 91 GLU A CA 1
ATOM 723 C C . GLU A 1 91 ? 13.068 -6.214 -19.070 1.00 76.44 91 GLU A C 1
ATOM 725 O O . GLU A 1 91 ? 12.306 -7.128 -19.395 1.00 76.44 91 GLU A O 1
ATOM 730 N N . LEU A 1 92 ? 12.664 -5.183 -18.323 1.00 76.94 92 LEU A N 1
ATOM 731 C CA . LEU A 1 92 ? 11.326 -4.981 -17.772 1.00 76.94 92 LEU A CA 1
ATOM 732 C C . LEU A 1 92 ? 10.637 -3.740 -18.360 1.00 76.94 92 LEU A C 1
ATOM 734 O O . LEU A 1 92 ? 9.561 -3.368 -17.899 1.00 76.94 92 LEU A O 1
ATOM 738 N N . ALA A 1 93 ? 11.185 -3.141 -19.424 1.00 72.81 93 ALA A N 1
ATOM 739 C CA . ALA A 1 93 ? 10.625 -1.951 -20.075 1.00 72.81 93 ALA A CA 1
ATOM 740 C C . ALA A 1 93 ? 9.190 -2.145 -20.614 1.00 72.81 93 ALA A C 1
ATOM 742 O O . ALA A 1 93 ? 8.496 -1.179 -20.915 1.00 72.81 93 ALA A O 1
ATOM 743 N N . TRP A 1 94 ? 8.725 -3.393 -20.716 1.00 74.94 94 TRP A N 1
ATOM 744 C CA . TRP A 1 94 ? 7.358 -3.762 -21.094 1.00 74.94 94 TRP A CA 1
ATOM 745 C C . TRP A 1 94 ? 6.334 -3.655 -19.954 1.00 74.94 94 TRP A C 1
ATOM 747 O O . TRP A 1 94 ? 5.166 -3.972 -20.179 1.00 74.94 94 TRP A O 1
ATOM 757 N N . ILE A 1 95 ? 6.741 -3.304 -18.731 1.00 79.88 95 ILE A N 1
ATOM 758 C CA . ILE A 1 95 ? 5.842 -3.267 -17.574 1.00 79.88 95 ILE A CA 1
ATOM 759 C C . ILE A 1 95 ? 4.664 -2.315 -17.797 1.00 79.88 95 ILE A C 1
ATOM 761 O O . ILE A 1 95 ? 4.808 -1.246 -18.389 1.00 79.88 95 ILE A O 1
ATOM 765 N N . ASN A 1 96 ? 3.500 -2.697 -17.265 1.00 73.31 96 ASN A N 1
ATOM 766 C CA . ASN A 1 96 ? 2.212 -2.012 -17.418 1.00 73.31 96 ASN A CA 1
ATOM 767 C C . ASN A 1 96 ? 2.123 -0.688 -16.631 1.00 73.31 96 ASN A C 1
ATOM 769 O O . ASN A 1 96 ? 1.099 -0.381 -16.016 1.00 73.31 96 ASN A O 1
ATOM 773 N N . SER A 1 97 ? 3.207 0.085 -16.589 1.00 72.69 97 SER A N 1
ATOM 774 C CA . SER A 1 97 ? 3.282 1.298 -15.787 1.00 72.69 97 SER A CA 1
ATOM 775 C C . SER A 1 97 ? 2.424 2.411 -16.393 1.00 72.69 97 SER A C 1
ATOM 777 O O . SER A 1 97 ? 2.494 2.712 -17.581 1.00 72.69 97 SER A O 1
ATOM 779 N N . MET A 1 98 ? 1.640 3.076 -15.545 1.00 80.56 98 MET A N 1
ATOM 780 C CA . MET A 1 98 ? 0.930 4.325 -15.864 1.00 80.56 98 MET A CA 1
ATOM 781 C C . MET A 1 98 ? 1.779 5.549 -15.461 1.00 80.56 98 MET A C 1
ATOM 783 O O . MET A 1 98 ? 1.253 6.576 -15.030 1.00 80.56 98 MET A O 1
ATOM 787 N N . GLY A 1 99 ? 3.106 5.401 -15.526 1.00 79.31 99 GLY A N 1
ATOM 788 C CA . GLY A 1 99 ? 4.107 6.342 -15.022 1.00 79.31 99 GLY A CA 1
ATOM 789 C C . GLY A 1 99 ? 5.094 5.683 -14.053 1.00 79.31 99 GLY A C 1
ATOM 790 O O . GLY A 1 99 ? 4.705 4.885 -13.198 1.00 79.31 99 GLY A O 1
ATOM 791 N N . CYS A 1 100 ? 6.375 6.036 -14.173 1.00 81.81 100 CYS A N 1
ATOM 792 C CA . CYS A 1 100 ? 7.443 5.521 -13.318 1.00 81.81 100 CYS A CA 1
ATOM 793 C C . CYS A 1 100 ? 7.643 6.444 -12.107 1.00 81.81 100 CYS A C 1
ATOM 795 O O . CYS A 1 100 ? 7.731 7.666 -12.243 1.00 81.81 100 CYS A O 1
ATOM 797 N N . GLN A 1 101 ? 7.686 5.870 -10.903 1.00 84.56 101 GLN A N 1
ATOM 798 C CA . GLN A 1 101 ? 7.980 6.641 -9.692 1.00 84.56 101 GLN A CA 1
ATOM 799 C C . GLN A 1 101 ? 9.468 7.005 -9.642 1.00 84.56 101 GLN A C 1
ATOM 801 O O . GLN A 1 101 ? 10.317 6.202 -10.014 1.00 84.56 101 GLN A O 1
ATOM 806 N N . THR A 1 102 ? 9.782 8.190 -9.119 1.00 85.12 102 THR A N 1
ATOM 807 C CA . THR A 1 102 ? 11.163 8.694 -9.011 1.00 85.12 102 THR A CA 1
ATOM 808 C C . THR A 1 102 ? 11.942 8.115 -7.827 1.00 85.12 102 THR A C 1
ATOM 810 O O . THR A 1 102 ? 13.158 8.260 -7.764 1.00 85.12 102 THR A O 1
ATOM 813 N N . THR A 1 103 ? 11.267 7.456 -6.879 1.00 89.00 103 THR A N 1
ATOM 814 C CA . THR A 1 103 ? 11.891 6.857 -5.688 1.00 89.00 103 THR A CA 1
ATOM 815 C C . THR A 1 103 ? 12.254 5.387 -5.905 1.00 89.00 103 THR A C 1
ATOM 817 O O . THR A 1 103 ? 11.617 4.697 -6.704 1.00 89.00 103 THR A O 1
ATOM 820 N N . TYR A 1 104 ? 13.222 4.872 -5.140 1.00 92.06 104 TYR A N 1
ATOM 821 C CA . TYR A 1 104 ? 13.643 3.462 -5.176 1.00 92.06 104 TYR A CA 1
ATOM 822 C C . TYR A 1 104 ? 12.493 2.484 -4.905 1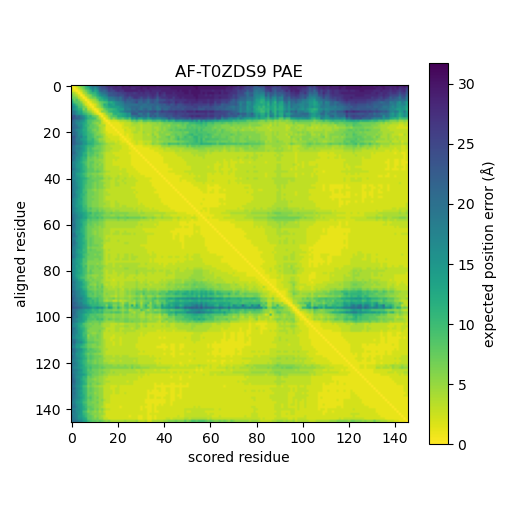.00 92.06 104 TYR A C 1
ATOM 824 O O . TYR A 1 104 ? 11.469 2.853 -4.318 1.00 92.06 104 TYR A O 1
ATOM 832 N N . SER A 1 105 ? 12.622 1.238 -5.357 1.00 90.50 105 SER A N 1
ATOM 833 C CA . SER A 1 105 ? 11.524 0.262 -5.361 1.00 90.50 105 SER A CA 1
ATOM 834 C C . SER A 1 105 ? 11.365 -0.486 -4.040 1.00 90.50 105 SER A C 1
ATOM 836 O O . SER A 1 105 ? 10.233 -0.617 -3.562 1.00 90.50 105 SER A O 1
ATOM 838 N N . PHE A 1 106 ? 12.468 -0.885 -3.408 1.00 91.62 106 PHE A N 1
ATOM 839 C CA . PHE A 1 106 ? 12.456 -1.747 -2.232 1.00 91.62 106 PHE A CA 1
ATOM 840 C C . PHE A 1 106 ? 12.651 -0.987 -0.909 1.00 91.62 106 PHE A C 1
ATOM 842 O O . PHE A 1 106 ? 13.569 -0.180 -0.813 1.00 91.62 106 PHE A O 1
ATOM 849 N N . PRO A 1 107 ? 11.850 -1.280 0.132 1.00 94.19 107 PRO A N 1
ATOM 850 C CA . PRO A 1 107 ? 10.590 -2.023 0.090 1.00 94.19 107 PRO A CA 1
ATOM 851 C C . PRO A 1 107 ? 9.454 -1.157 -0.481 1.00 94.19 107 PRO A C 1
ATOM 853 O O . PRO A 1 107 ? 9.570 0.060 -0.615 1.00 94.19 107 PRO A O 1
ATOM 856 N N . SER A 1 108 ? 8.323 -1.765 -0.841 1.00 95.19 108 SER A N 1
ATOM 857 C CA . SER A 1 108 ? 7.151 -1.015 -1.315 1.00 95.19 108 SER A CA 1
ATOM 858 C C . SER A 1 108 ? 6.443 -0.322 -0.149 1.00 95.19 108 SER A C 1
ATOM 860 O O . SER A 1 108 ? 5.908 -1.003 0.716 1.00 95.19 108 SER A O 1
ATOM 862 N N . ASN A 1 109 ? 6.332 1.014 -0.163 1.00 95.75 109 ASN A N 1
ATOM 863 C CA . ASN A 1 109 ? 5.618 1.758 0.892 1.00 95.75 109 ASN A CA 1
ATOM 864 C C . ASN A 1 109 ? 4.154 1.305 1.045 1.00 95.75 109 ASN A C 1
ATOM 866 O O . ASN A 1 109 ? 3.663 1.213 2.165 1.00 95.75 109 ASN A O 1
ATOM 870 N N . HIS A 1 110 ? 3.470 0.965 -0.057 1.00 96.38 110 HIS A N 1
ATOM 871 C CA . HIS A 1 110 ? 2.105 0.425 0.009 1.00 96.38 110 HIS A CA 1
ATOM 872 C C . HIS A 1 110 ? 2.088 -0.921 0.741 1.00 96.38 110 HIS A C 1
ATOM 874 O O . HIS A 1 110 ? 1.212 -1.155 1.564 1.00 96.38 110 HIS A O 1
ATOM 880 N N . ALA A 1 111 ? 3.070 -1.788 0.473 1.00 97.06 111 ALA A N 1
ATOM 881 C CA . ALA A 1 111 ? 3.156 -3.085 1.130 1.00 97.06 111 ALA A CA 1
ATOM 882 C C . ALA A 1 111 ? 3.529 -2.954 2.609 1.00 97.06 111 ALA A C 1
ATOM 884 O O . ALA A 1 111 ? 2.837 -3.520 3.453 1.00 97.06 111 ALA A O 1
ATOM 885 N N . SER A 1 112 ? 4.565 -2.174 2.923 1.00 97.81 112 SER A N 1
ATOM 886 C CA . SER A 1 112 ? 5.068 -1.975 4.285 1.00 97.81 112 SER A CA 1
ATOM 887 C C . SER A 1 112 ? 4.003 -1.375 5.201 1.00 97.81 112 SER A C 1
ATOM 889 O O . SER A 1 112 ? 3.705 -1.929 6.258 1.00 97.81 112 SER A O 1
ATOM 891 N N . VAL A 1 113 ? 3.401 -0.256 4.783 1.00 98.31 113 VAL A N 1
ATOM 892 C CA . VAL A 1 113 ? 2.441 0.477 5.614 1.00 98.31 113 VAL A CA 1
ATOM 893 C C . VAL A 1 113 ? 1.149 -0.316 5.746 1.00 98.31 113 VAL A C 1
ATOM 895 O O . VAL A 1 113 ? 0.760 -0.662 6.857 1.00 98.31 113 VAL A O 1
ATOM 898 N N . LEU A 1 114 ? 0.491 -0.650 4.631 1.00 98.38 114 LEU A N 1
ATOM 899 C CA . LEU A 1 114 ? -0.857 -1.220 4.688 1.00 98.38 114 LEU A CA 1
ATOM 900 C C . LEU A 1 114 ? -0.873 -2.602 5.354 1.00 98.38 114 LEU A C 1
ATOM 902 O O . LEU A 1 114 ? -1.785 -2.894 6.121 1.00 98.38 114 LEU A O 1
ATOM 906 N N . THR A 1 115 ? 0.159 -3.426 5.149 1.00 98.38 115 THR A N 1
ATOM 907 C CA . THR A 1 115 ? 0.266 -4.717 5.850 1.00 98.38 115 THR A CA 1
ATOM 908 C C . THR A 1 115 ? 0.447 -4.521 7.353 1.00 98.38 115 THR A C 1
ATOM 910 O O . THR A 1 115 ? -0.227 -5.178 8.145 1.00 98.38 115 THR A O 1
ATOM 913 N N . GLY A 1 116 ? 1.308 -3.586 7.769 1.00 97.81 116 GLY A N 1
ATOM 914 C CA . GLY A 1 116 ? 1.532 -3.303 9.187 1.00 97.81 116 GLY A CA 1
ATOM 915 C C . GLY A 1 116 ? 0.294 -2.748 9.900 1.00 97.81 116 GLY A C 1
ATOM 916 O O . GLY A 1 116 ? 0.069 -3.044 11.072 1.00 97.81 116 GLY A O 1
ATOM 917 N N . LEU A 1 117 ? -0.569 -2.010 9.197 1.00 98.31 117 LEU A N 1
ATOM 918 C CA . LEU A 1 117 ? -1.789 -1.468 9.798 1.00 98.31 117 LEU A CA 1
ATOM 919 C C . LEU A 1 117 ? -2.860 -2.535 10.103 1.00 98.31 117 LEU A C 1
ATOM 921 O O . LEU A 1 117 ? -3.736 -2.293 10.937 1.00 98.31 117 LEU A O 1
ATOM 925 N N . VAL A 1 118 ? -2.777 -3.735 9.513 1.00 97.94 118 VAL A N 1
ATOM 926 C CA . VAL A 1 118 ? -3.744 -4.831 9.747 1.00 97.94 118 VAL A CA 1
ATOM 927 C C . VAL A 1 118 ? -3.835 -5.213 11.230 1.00 97.94 118 VAL A C 1
ATOM 929 O O . VAL A 1 118 ? -4.921 -5.548 11.715 1.00 97.94 118 VAL A O 1
ATOM 932 N N . PHE A 1 119 ? -2.727 -5.134 11.974 1.00 96.75 119 PHE A N 1
ATOM 933 C CA . PHE A 1 119 ? -2.673 -5.529 13.387 1.00 96.75 119 PHE A CA 1
ATOM 934 C C . PHE A 1 119 ? -3.585 -4.687 14.292 1.00 96.75 119 PHE A C 1
ATOM 936 O O . PHE A 1 119 ? -4.089 -5.189 15.300 1.00 96.75 119 PHE A O 1
ATOM 943 N N . PHE A 1 120 ? -3.882 -3.447 13.899 1.00 97.50 120 PHE A N 1
ATOM 944 C CA . PHE A 1 120 ? -4.782 -2.556 14.636 1.00 97.50 120 PHE A CA 1
ATOM 945 C C . PHE A 1 120 ? -6.264 -2.880 14.407 1.00 97.50 120 PHE A C 1
ATOM 947 O O . PHE A 1 120 ? -7.125 -2.413 15.148 1.00 97.50 120 PHE A O 1
ATOM 954 N N . LEU A 1 121 ? -6.581 -3.735 13.429 1.00 97.00 121 LEU A N 1
ATOM 955 C CA . LEU A 1 121 ? -7.954 -4.090 13.067 1.00 97.00 121 LEU A CA 1
ATOM 956 C C . LEU A 1 121 ? -8.460 -5.371 13.736 1.00 97.00 121 LEU A C 1
ATOM 958 O O . LEU A 1 121 ? -9.526 -5.877 13.381 1.00 97.00 121 LEU A O 1
ATOM 962 N N . LYS A 1 122 ? -7.729 -5.910 14.721 1.00 95.00 122 LYS A N 1
ATOM 963 C CA . LYS A 1 122 ? -8.061 -7.186 15.382 1.00 95.00 122 LYS A CA 1
ATOM 964 C C . LYS A 1 122 ? -9.476 -7.231 15.977 1.00 95.00 122 LYS A C 1
ATOM 966 O O . LYS A 1 122 ? -10.116 -8.275 15.913 1.00 95.00 122 LYS A O 1
ATOM 971 N N . ASN A 1 123 ? -9.970 -6.099 16.480 1.00 95.00 123 ASN A N 1
ATOM 972 C CA . ASN A 1 123 ? -11.287 -5.985 17.115 1.00 95.00 123 ASN A CA 1
ATOM 973 C C . ASN A 1 123 ? -12.432 -5.783 16.104 1.00 95.00 123 ASN A C 1
ATOM 975 O O . ASN A 1 123 ? -13.601 -5.865 16.468 1.00 95.00 123 ASN A O 1
ATOM 979 N N . TYR A 1 124 ? -12.124 -5.548 14.825 1.00 96.75 124 TYR A N 1
ATOM 980 C CA . TYR A 1 124 ? -13.104 -5.217 13.792 1.00 96.75 124 TYR A CA 1
ATOM 981 C C . TYR A 1 124 ? -13.184 -6.319 12.739 1.00 96.75 124 TYR A C 1
ATOM 983 O O . TYR A 1 124 ? -12.808 -6.101 11.593 1.00 96.75 124 TYR A O 1
ATOM 991 N N . LYS A 1 125 ? -13.674 -7.513 13.107 1.00 97.00 125 LYS A N 1
ATOM 992 C CA . LYS A 1 125 ? -13.654 -8.722 12.252 1.00 97.00 125 LYS A CA 1
ATOM 993 C C . LYS A 1 125 ? -14.020 -8.450 10.784 1.00 97.00 125 LYS A C 1
ATOM 995 O O . LYS A 1 125 ? -13.242 -8.791 9.899 1.00 97.00 125 LYS A O 1
ATOM 1000 N N . TYR A 1 126 ? -15.172 -7.828 10.527 1.00 97.75 126 TYR A N 1
ATOM 1001 C CA . TYR A 1 126 ? -15.647 -7.574 9.161 1.00 97.75 126 TYR A CA 1
ATOM 1002 C C . TYR A 1 126 ? -14.818 -6.510 8.434 1.00 97.75 126 TYR A C 1
ATOM 1004 O O . TYR A 1 126 ? -14.419 -6.723 7.293 1.00 97.75 126 TYR A O 1
ATOM 1012 N N . VAL A 1 127 ? -14.481 -5.409 9.114 1.00 97.88 127 VAL A N 1
ATOM 1013 C CA . VAL A 1 127 ? -13.616 -4.355 8.556 1.00 97.88 127 VAL A CA 1
ATOM 1014 C C . VAL A 1 127 ? -12.237 -4.918 8.226 1.00 97.88 127 VAL A C 1
ATOM 1016 O O . VAL A 1 127 ? -11.704 -4.632 7.163 1.00 97.88 127 VAL A O 1
ATOM 1019 N N . ARG A 1 128 ? -11.682 -5.779 9.086 1.00 98.00 128 ARG A N 1
ATOM 1020 C CA . ARG A 1 128 ? -10.403 -6.457 8.864 1.00 98.00 128 ARG A CA 1
ATOM 1021 C C . ARG A 1 128 ? -10.445 -7.344 7.628 1.00 98.00 128 ARG A C 1
ATOM 1023 O O . ARG A 1 128 ? -9.500 -7.316 6.853 1.00 98.00 128 ARG A O 1
ATOM 1030 N N . VAL A 1 129 ? -11.514 -8.118 7.429 1.00 98.38 129 VAL A N 1
ATOM 1031 C CA . VAL A 1 129 ? -11.665 -8.955 6.226 1.00 98.38 129 VAL A CA 1
ATOM 1032 C C . VAL A 1 129 ? -11.711 -8.087 4.969 1.00 98.38 129 VAL A C 1
ATOM 1034 O O . VAL A 1 129 ? -10.936 -8.332 4.048 1.00 98.38 129 VAL A O 1
ATOM 1037 N N . LEU A 1 130 ? -12.543 -7.040 4.950 1.00 98.38 130 LEU A N 1
ATOM 1038 C CA . LEU A 1 130 ? -12.619 -6.112 3.814 1.00 98.38 130 LEU A CA 1
ATOM 1039 C C . LEU A 1 130 ? -11.274 -5.425 3.550 1.00 98.38 130 LEU A C 1
ATOM 1041 O O . LEU A 1 130 ? -10.837 -5.344 2.404 1.00 98.38 130 LEU A O 1
ATOM 1045 N N . TYR A 1 131 ? -10.591 -4.995 4.611 1.00 98.38 131 TYR A N 1
ATOM 1046 C CA . TYR A 1 131 ? -9.269 -4.385 4.533 1.00 98.38 131 TYR A CA 1
ATOM 1047 C C . TYR A 1 131 ? -8.229 -5.350 3.963 1.00 98.38 131 TYR A C 1
ATOM 1049 O O . TYR A 1 131 ? -7.437 -4.948 3.123 1.00 98.38 131 TYR A O 1
ATOM 1057 N N . VAL A 1 132 ? -8.227 -6.620 4.380 1.00 98.44 132 VAL A N 1
ATOM 1058 C CA . VAL A 1 132 ? -7.285 -7.629 3.871 1.00 98.44 132 VAL A CA 1
ATOM 1059 C C . VAL A 1 132 ? -7.555 -7.947 2.402 1.00 98.44 132 VAL A C 1
ATOM 1061 O O . VAL A 1 132 ? -6.607 -8.023 1.626 1.00 98.44 132 VAL A O 1
ATOM 1064 N N . VAL A 1 133 ? -8.818 -8.078 1.988 1.00 98.38 133 VAL A N 1
ATOM 1065 C CA . VAL A 1 133 ? -9.161 -8.264 0.566 1.00 98.38 133 VAL A CA 1
ATOM 1066 C C . VAL A 1 133 ? -8.658 -7.078 -0.257 1.00 98.38 133 VAL A C 1
ATOM 1068 O O . VAL A 1 133 ? -7.953 -7.262 -1.247 1.00 98.38 133 VAL A O 1
ATOM 1071 N N . TRP A 1 134 ? -8.951 -5.858 0.190 1.00 98.38 134 TRP A N 1
ATOM 1072 C CA . TRP A 1 134 ? -8.472 -4.632 -0.442 1.00 98.38 134 TRP A CA 1
ATOM 1073 C C . TRP A 1 134 ? -6.936 -4.539 -0.481 1.00 98.38 134 TRP A C 1
ATOM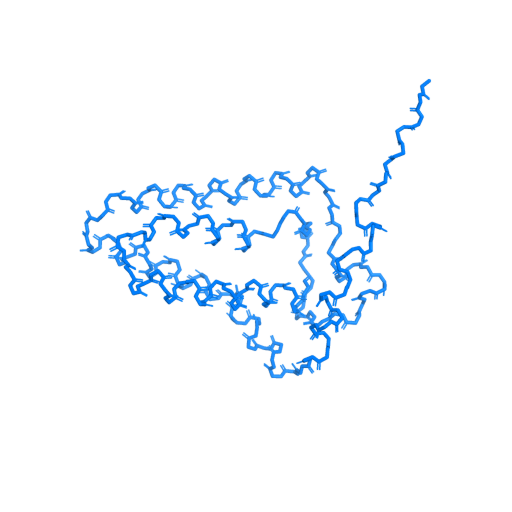 1075 O O . TRP A 1 134 ? -6.366 -4.219 -1.525 1.00 98.38 134 TRP A O 1
ATOM 1085 N N . LEU A 1 135 ? -6.261 -4.886 0.619 1.00 98.19 135 LEU A N 1
ATOM 1086 C CA . LEU A 1 135 ? -4.804 -4.949 0.726 1.00 98.19 135 LEU A CA 1
ATOM 1087 C C . LEU A 1 135 ? -4.226 -5.896 -0.322 1.00 98.19 135 LEU A C 1
ATOM 1089 O O . LEU A 1 135 ? -3.349 -5.485 -1.074 1.00 98.19 135 LEU A O 1
ATOM 1093 N N . LEU A 1 136 ? -4.721 -7.133 -0.410 1.00 98.00 136 LEU A N 1
ATOM 1094 C CA . LEU A 1 136 ? -4.223 -8.120 -1.372 1.00 98.00 136 LEU A CA 1
ATOM 1095 C C . LEU A 1 136 ? -4.361 -7.626 -2.816 1.00 98.00 136 LEU A C 1
ATOM 1097 O O . LEU A 1 136 ? -3.431 -7.793 -3.606 1.00 98.00 136 LEU A O 1
ATOM 1101 N N . LEU A 1 137 ? -5.469 -6.953 -3.142 1.00 97.62 137 LEU A N 1
ATOM 1102 C CA . LEU A 1 137 ? -5.657 -6.344 -4.458 1.00 97.62 137 LEU A CA 1
ATOM 1103 C C . LEU A 1 137 ? -4.645 -5.211 -4.711 1.00 97.62 137 LEU A C 1
ATOM 1105 O O . LEU A 1 137 ? -4.095 -5.123 -5.808 1.00 97.62 137 LEU A O 1
ATOM 1109 N N . ILE A 1 138 ? -4.342 -4.373 -3.711 1.00 97.44 138 ILE A N 1
ATOM 1110 C CA . ILE A 1 138 ? -3.287 -3.352 -3.831 1.00 97.44 138 ILE A CA 1
ATOM 1111 C C . ILE A 1 138 ? -1.915 -3.995 -4.016 1.00 97.44 138 ILE A C 1
ATOM 1113 O O . ILE A 1 138 ? -1.167 -3.555 -4.888 1.00 97.44 138 ILE A O 1
ATOM 1117 N N . LEU A 1 139 ? -1.565 -5.009 -3.218 1.00 95.50 139 LEU A N 1
ATOM 1118 C CA . LEU A 1 139 ? -0.269 -5.689 -3.314 1.00 95.50 139 LEU A CA 1
ATOM 1119 C C . LEU A 1 139 ? -0.079 -6.299 -4.702 1.00 95.50 139 LEU A C 1
ATOM 1121 O O . LEU A 1 139 ? 0.966 -6.095 -5.320 1.00 95.50 139 LEU A O 1
ATOM 1125 N N . PHE A 1 140 ? -1.116 -6.958 -5.220 1.00 94.12 140 PHE A N 1
ATOM 1126 C CA . PHE A 1 140 ? -1.142 -7.432 -6.597 1.00 94.12 140 PHE A CA 1
ATOM 1127 C C . PHE A 1 140 ? -0.959 -6.277 -7.589 1.00 94.12 140 PHE A C 1
ATOM 1129 O O . PHE A 1 140 ? -0.072 -6.337 -8.437 1.00 94.12 140 PHE A O 1
ATOM 1136 N N . GLY A 1 141 ? -1.720 -5.189 -7.440 1.00 93.38 141 GLY A N 1
ATOM 1137 C CA . GLY A 1 141 ? -1.611 -3.997 -8.283 1.00 93.38 141 GLY A CA 1
ATOM 1138 C C . GLY A 1 141 ? -0.205 -3.385 -8.301 1.00 93.38 141 GLY A C 1
ATOM 1139 O O . GLY A 1 141 ? 0.247 -2.918 -9.344 1.00 93.38 141 GLY A O 1
ATOM 1140 N N . ARG A 1 142 ? 0.525 -3.426 -7.176 1.00 92.69 142 ARG A N 1
ATOM 1141 C CA . ARG A 1 142 ? 1.917 -2.949 -7.097 1.00 92.69 142 ARG A CA 1
ATOM 1142 C C . ARG A 1 142 ? 2.891 -3.806 -7.897 1.00 92.69 142 ARG A C 1
ATOM 1144 O O . ARG A 1 142 ? 3.844 -3.254 -8.426 1.00 92.69 142 ARG A O 1
ATOM 1151 N N . VAL A 1 143 ? 2.673 -5.116 -7.975 1.00 91.12 143 VAL A N 1
ATOM 1152 C CA . VAL A 1 143 ? 3.466 -5.992 -8.850 1.00 91.12 143 VAL A CA 1
ATOM 1153 C C . VAL A 1 143 ? 3.031 -5.800 -10.302 1.00 91.12 143 VAL A C 1
ATOM 1155 O O . VAL A 1 143 ? 3.868 -5.655 -11.182 1.00 91.12 143 VAL A O 1
ATOM 1158 N N . TYR A 1 144 ? 1.724 -5.722 -10.550 1.00 91.31 144 TYR A N 1
ATOM 1159 C CA . TYR A 1 144 ? 1.153 -5.586 -11.888 1.00 91.31 144 TYR A CA 1
ATOM 1160 C C . TYR A 1 144 ? 1.600 -4.312 -12.622 1.00 91.31 144 TYR A C 1
ATOM 1162 O O . TYR A 1 144 ? 1.920 -4.371 -13.810 1.00 91.31 144 TYR A O 1
ATOM 1170 N N . LEU A 1 145 ? 1.632 -3.171 -11.926 1.00 90.38 145 LEU A N 1
ATOM 1171 C CA . LEU A 1 145 ? 2.025 -1.874 -12.494 1.00 90.38 145 LEU A CA 1
ATOM 1172 C C . LEU A 1 145 ? 3.542 -1.629 -12.497 1.00 90.38 145 LEU A C 1
ATOM 1174 O O . LEU A 1 145 ? 3.986 -0.698 -13.171 1.00 90.38 145 LEU A 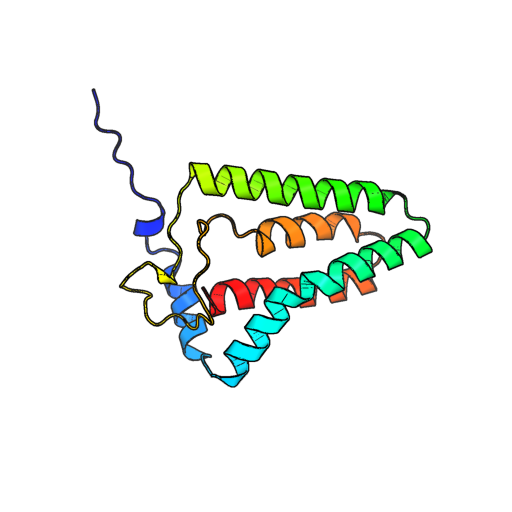O 1
ATOM 1178 N N . GLY A 1 146 ? 4.309 -2.413 -11.732 1.00 84.25 146 GLY A N 1
ATOM 1179 C CA . GLY A 1 146 ? 5.729 -2.161 -11.448 1.00 84.25 146 GLY A CA 1
ATOM 1180 C C . GLY A 1 146 ? 6.011 -0.937 -10.572 1.00 84.25 146 GLY A C 1
ATOM 1181 O O . GLY A 1 146 ? 7.132 -0.400 -10.716 1.00 84.25 146 GLY A O 1
#

Radius of gyration: 17.5 Å; Cα contacts (8 Å, |Δi|>4): 123; chains: 1; bounding box: 58×23×42 Å

Foldseek 3Di:
DDPPPCPLPLVPCPLVVLQVVLLVVDDPVVLVVLVVLLVCCVPLVVVVLVVCVVVVPPCSVVLVVLLVVLLVVQQVVQVVSVAADLCVDPVSVSASAPDDDPTHPPPPSLLRRLVVSLVSCPVPVVSSVVSVVSSVSNVSSSSRND

Sequence (146 aa):
MLPIIFIEPYKLGINIWAFQAAKALASPALNIIMYWLAKSFLVVLPILVVYMLLKRDMNVYTLVIAGILLYLISDVIKIITKEPRPCNITELAWINSMGCQTTYSFPSNHASVLTGLVFFLKNYKYVRVLYVVWLLLILFGRVYLG

Organism: NCBI:txid410659